Protein AF-A0AAP0Q3P1-F1 (afdb_monomer_lite)

Foldseek 3Di:
DDPLVVQEAEAADPVVVVQQWDADPPPRHTDLCGHVNVVQVVVVHGDDDDHHYHHPHPD

pLDDT: mean 88.48, std 7.79, range [57.91, 95.31]

Radius of gyration: 12.63 Å; chains: 1; bounding box: 28×33×29 Å

Sequence (59 aa):
MGEENMLAVVCKSYAVAGSLECYDEESGRIDREQHLHAIANEFGKSIKGRFPVICVENM

Secondary structure (DSSP, 8-state):
--GGGGGPEEESSHHHHHTS--B-TTT--B-TTSHHHHHHHHTT----S---EEE-TT-

Structure (mmCIF, N/CA/C/O backbone):
data_AF-A0AAP0Q3P1-F1
#
_entry.id   AF-A0AAP0Q3P1-F1
#
loop_
_atom_site.group_PDB
_atom_site.id
_atom_site.type_symbol
_atom_site.label_atom_id
_atom_site.label_alt_id
_atom_site.label_comp_id
_atom_site.label_asym_id
_atom_site.label_entity_id
_atom_site.label_seq_id
_atom_site.pdbx_PDB_ins_code
_atom_site.Cartn_x
_atom_site.Cartn_y
_atom_site.Cartn_z
_atom_site.occupancy
_atom_site.B_iso_or_equiv
_atom_site.auth_seq_id
_atom_site.auth_comp_id
_atom_site.auth_asym_id
_atom_site.auth_atom_id
_atom_site.pdbx_PDB_model_num
ATOM 1 N N . MET A 1 1 ? 15.250 -15.276 -1.251 1.00 57.91 1 MET A N 1
ATOM 2 C CA . MET A 1 1 ? 14.178 -14.296 -0.978 1.00 57.91 1 MET A CA 1
ATOM 3 C C . MET A 1 1 ? 13.877 -14.370 0.507 1.00 57.91 1 MET A C 1
ATOM 5 O O . MET A 1 1 ? 13.810 -15.484 1.010 1.00 57.91 1 MET A O 1
ATOM 9 N N . GLY A 1 2 ? 13.824 -13.230 1.199 1.00 75.38 2 GLY A N 1
ATOM 10 C CA . GLY A 1 2 ? 13.455 -13.163 2.617 1.00 75.38 2 GLY A CA 1
ATOM 11 C C . GLY A 1 2 ? 11.947 -13.323 2.818 1.00 75.38 2 GLY A C 1
ATOM 12 O O . GLY A 1 2 ? 11.182 -13.260 1.852 1.00 75.38 2 GLY A O 1
ATOM 13 N N . GLU A 1 3 ? 11.531 -13.539 4.064 1.00 70.25 3 GLU A N 1
ATOM 14 C CA . GLU A 1 3 ? 10.128 -13.738 4.449 1.00 70.25 3 GLU A CA 1
ATOM 15 C C . GLU A 1 3 ? 9.257 -12.521 4.099 1.00 70.25 3 GLU A C 1
ATOM 17 O O . GLU A 1 3 ? 8.120 -12.684 3.659 1.00 70.25 3 GLU A O 1
ATOM 22 N N . GLU A 1 4 ? 9.821 -11.307 4.150 1.00 66.31 4 GLU A N 1
ATOM 23 C CA . GLU A 1 4 ? 9.115 -10.080 3.773 1.00 66.31 4 GLU A CA 1
ATOM 24 C C . GLU A 1 4 ? 8.637 -10.064 2.312 1.00 66.31 4 GLU A C 1
ATOM 26 O O . GLU A 1 4 ? 7.593 -9.486 2.012 1.00 66.31 4 GLU A O 1
ATOM 31 N N . ASN A 1 5 ? 9.338 -10.749 1.404 1.00 69.88 5 ASN A N 1
ATOM 32 C CA . ASN A 1 5 ? 8.974 -10.780 -0.014 1.00 69.88 5 ASN A CA 1
ATOM 33 C C . ASN A 1 5 ? 7.878 -11.809 -0.322 1.00 69.88 5 ASN A C 1
ATOM 35 O O . ASN A 1 5 ? 7.266 -11.734 -1.385 1.00 69.88 5 ASN A O 1
ATOM 39 N N . MET A 1 6 ? 7.605 -12.754 0.588 1.00 83.50 6 MET A N 1
ATOM 40 C CA . MET A 1 6 ? 6.507 -13.717 0.425 1.00 83.50 6 MET A CA 1
ATOM 41 C C . MET A 1 6 ? 5.131 -13.093 0.692 1.00 83.50 6 MET A C 1
ATOM 43 O O . MET A 1 6 ? 4.118 -13.670 0.307 1.00 83.50 6 MET A O 1
ATOM 47 N N . LEU A 1 7 ? 5.095 -11.910 1.313 1.00 84.00 7 LEU A N 1
ATOM 48 C CA . LEU A 1 7 ? 3.878 -11.144 1.596 1.00 84.00 7 LEU A CA 1
ATOM 49 C C . LEU A 1 7 ? 3.800 -9.845 0.776 1.00 84.00 7 LEU A C 1
ATOM 51 O O . LEU A 1 7 ? 3.075 -8.920 1.142 1.00 84.00 7 LEU A O 1
ATOM 55 N N . ALA A 1 8 ? 4.556 -9.758 -0.322 1.00 90.06 8 ALA A N 1
ATOM 56 C CA . ALA A 1 8 ? 4.532 -8.594 -1.196 1.00 90.06 8 ALA A CA 1
ATOM 57 C C . ALA A 1 8 ? 3.210 -8.487 -1.970 1.00 90.06 8 ALA A C 1
ATOM 59 O O . ALA A 1 8 ? 2.672 -9.482 -2.463 1.00 90.06 8 ALA A O 1
ATOM 60 N N . VAL A 1 9 ? 2.726 -7.259 -2.149 1.00 91.38 9 VAL A N 1
ATOM 61 C CA . VAL A 1 9 ? 1.626 -6.963 -3.071 1.00 91.38 9 VAL A CA 1
ATOM 62 C C . VAL A 1 9 ? 2.216 -6.750 -4.460 1.00 91.38 9 VAL A C 1
ATOM 64 O O . VAL A 1 9 ? 3.055 -5.873 -4.656 1.00 91.38 9 VAL A O 1
ATOM 67 N N . VAL A 1 10 ? 1.796 -7.555 -5.434 1.00 92.75 10 VAL A N 1
ATOM 68 C CA . VAL A 1 10 ? 2.287 -7.451 -6.814 1.00 92.75 10 VAL A CA 1
ATOM 69 C C . VAL A 1 10 ? 1.285 -6.673 -7.665 1.00 92.75 10 VAL A C 1
ATOM 71 O O . VAL A 1 10 ? 0.115 -7.043 -7.758 1.00 92.75 10 VAL A O 1
ATOM 74 N N . CYS A 1 11 ? 1.742 -5.598 -8.305 1.00 94.38 11 CYS A N 1
ATOM 75 C CA . CYS A 1 11 ? 0.929 -4.710 -9.131 1.00 94.38 11 CYS A CA 1
ATOM 76 C C . CYS A 1 11 ? 1.341 -4.776 -10.601 1.00 94.38 11 CYS A C 1
ATOM 78 O O . CYS A 1 11 ? 2.522 -4.833 -10.938 1.00 94.38 11 CYS A O 1
ATOM 80 N N . LYS A 1 12 ? 0.344 -4.696 -11.489 1.00 93.94 12 LYS A N 1
ATOM 81 C CA . LYS A 1 12 ? 0.551 -4.688 -12.945 1.00 93.94 12 LYS A CA 1
ATOM 82 C C . LYS A 1 12 ? 1.124 -3.377 -13.494 1.00 93.94 12 LYS A C 1
ATOM 84 O O . LYS A 1 12 ? 1.645 -3.380 -14.599 1.00 93.94 12 LYS A O 1
ATOM 89 N N . SER A 1 13 ? 0.941 -2.267 -12.777 1.00 95.06 13 SER A N 1
ATOM 90 C CA . SER A 1 13 ? 1.363 -0.932 -13.202 1.00 95.06 13 SER A CA 1
ATOM 91 C C . SER A 1 13 ? 1.720 -0.049 -12.018 1.00 95.06 13 SER A C 1
ATOM 93 O O . SER A 1 13 ? 1.208 -0.233 -10.907 1.00 95.06 13 SER A O 1
ATOM 95 N N . TYR A 1 14 ? 2.571 0.942 -12.276 1.00 91.88 14 TYR A N 1
ATOM 96 C CA . TYR A 1 14 ? 3.010 1.912 -11.283 1.00 91.88 14 TYR A CA 1
ATOM 97 C C . TYR A 1 14 ? 1.838 2.741 -10.751 1.00 91.88 14 TYR A C 1
ATOM 99 O O . TYR A 1 14 ? 1.767 3.013 -9.558 1.00 91.88 14 TYR A O 1
ATOM 107 N N . ALA A 1 15 ? 0.866 3.063 -11.609 1.00 93.44 15 ALA A N 1
ATOM 108 C CA . ALA A 1 15 ? -0.348 3.765 -11.199 1.00 93.44 15 ALA A CA 1
ATOM 109 C C . ALA A 1 15 ? -1.148 2.983 -10.141 1.00 93.44 15 ALA A C 1
ATOM 111 O O . ALA A 1 15 ? -1.612 3.570 -9.170 1.00 93.44 15 ALA A O 1
ATOM 112 N N . VAL A 1 16 ? -1.270 1.657 -10.297 1.00 93.06 16 VAL A N 1
ATOM 113 C CA . VAL A 1 16 ? -1.946 0.804 -9.304 1.00 93.06 16 VAL A CA 1
ATOM 114 C C . VAL A 1 16 ? -1.113 0.688 -8.030 1.00 93.06 16 VAL A C 1
ATOM 116 O O . VAL A 1 16 ? -1.671 0.734 -6.941 1.00 93.06 16 VAL A O 1
ATOM 119 N N . ALA A 1 17 ? 0.214 0.570 -8.146 1.00 92.75 17 ALA A N 1
ATOM 120 C CA . ALA A 1 17 ? 1.098 0.543 -6.982 1.00 92.75 17 ALA A CA 1
ATOM 121 C C . ALA A 1 17 ? 0.985 1.837 -6.154 1.00 92.75 17 ALA A C 1
ATOM 123 O O . ALA A 1 17 ? 0.861 1.779 -4.934 1.00 92.75 17 ALA A O 1
ATOM 124 N N . GLY A 1 18 ? 0.963 2.993 -6.823 1.00 91.31 18 GLY A N 1
ATOM 125 C CA . GLY A 1 18 ? 0.811 4.303 -6.189 1.00 91.31 18 GLY A CA 1
ATOM 126 C C . GLY A 1 18 ? -0.572 4.548 -5.584 1.00 91.31 18 GLY A C 1
ATOM 127 O O . GLY A 1 18 ? -0.686 5.354 -4.672 1.00 91.31 18 GLY A O 1
ATOM 128 N N . SER A 1 19 ? -1.612 3.840 -6.034 1.00 92.25 19 SER A N 1
ATOM 129 C CA . SER A 1 19 ? -2.954 3.937 -5.450 1.00 92.25 19 SER A CA 1
ATOM 130 C C . SER A 1 19 ? -3.181 2.983 -4.274 1.00 92.25 19 SER A C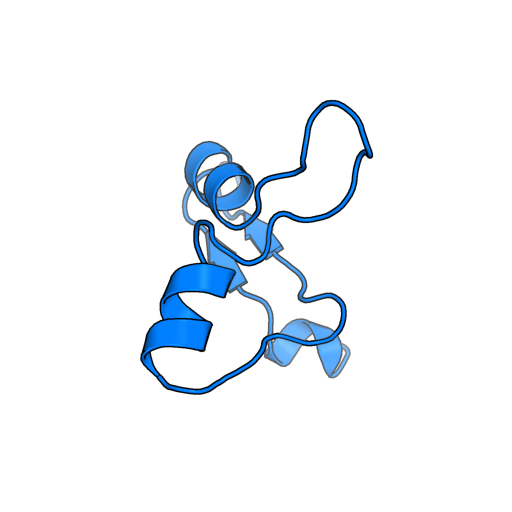 1
ATOM 132 O O . SER A 1 19 ? -4.310 2.851 -3.822 1.00 92.25 19 SER A O 1
ATOM 134 N N . LEU A 1 20 ? -2.184 2.227 -3.807 1.00 92.06 20 LEU A N 1
ATOM 135 C CA . LEU A 1 20 ? -2.385 1.344 -2.648 1.00 92.06 20 LEU A CA 1
ATOM 136 C C . LEU A 1 20 ? -2.384 2.110 -1.323 1.00 92.06 20 LEU A C 1
ATOM 138 O O . LEU A 1 20 ? -3.008 1.660 -0.361 1.00 92.06 20 LEU A O 1
ATOM 142 N N . GLU A 1 21 ? -1.716 3.260 -1.284 1.00 90.31 21 GLU A N 1
ATOM 143 C CA . GLU A 1 21 ? -1.521 4.054 -0.079 1.00 90.31 21 GLU A CA 1
ATOM 144 C C . GLU A 1 21 ? -1.625 5.543 -0.415 1.00 90.31 21 GLU A C 1
ATOM 146 O O . GLU A 1 21 ? -1.123 5.997 -1.441 1.00 90.31 21 GLU A O 1
ATOM 151 N N . CYS A 1 22 ? -2.287 6.303 0.454 1.00 90.88 22 CYS A N 1
ATOM 152 C CA . CYS A 1 22 ? -2.390 7.750 0.339 1.00 90.88 22 CYS A CA 1
ATOM 153 C C . CYS A 1 22 ? -1.760 8.388 1.572 1.00 90.88 22 CYS A C 1
ATOM 155 O O . CYS A 1 22 ? -1.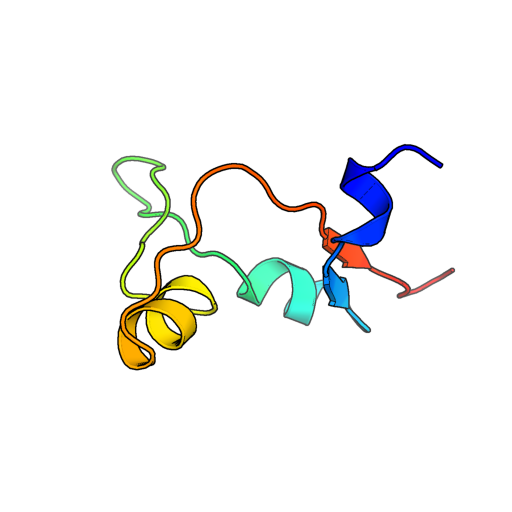844 7.842 2.675 1.00 90.88 22 CYS A O 1
ATOM 157 N N . TYR A 1 23 ? -1.128 9.535 1.372 1.00 90.06 23 TYR A N 1
ATOM 158 C CA . TYR A 1 23 ? -0.514 10.310 2.435 1.00 90.06 23 TYR A CA 1
ATOM 159 C C . TYR A 1 23 ? -1.277 11.616 2.580 1.00 90.06 23 TYR A C 1
ATOM 161 O O . TYR A 1 23 ? -1.550 12.291 1.590 1.00 90.06 23 TYR A O 1
ATOM 169 N N . ASP A 1 24 ? -1.592 11.962 3.820 1.00 91.69 24 ASP A N 1
ATOM 170 C CA . ASP A 1 24 ? -2.099 13.275 4.177 1.00 91.69 24 ASP A CA 1
ATOM 171 C C . ASP A 1 24 ? -1.063 14.338 3.788 1.00 91.69 24 ASP A C 1
AT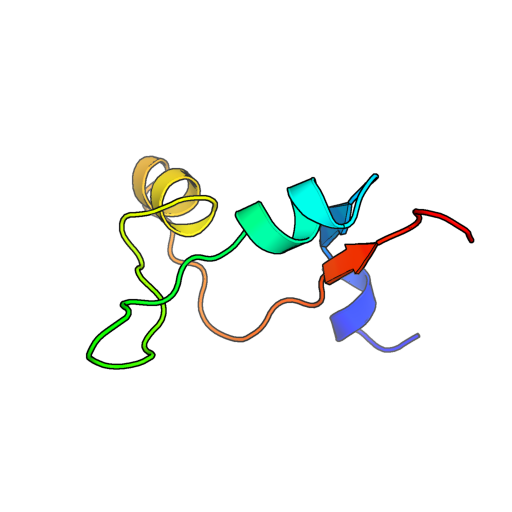OM 173 O O . ASP A 1 24 ? 0.096 14.269 4.210 1.00 91.69 24 ASP A O 1
ATOM 177 N N . GLU A 1 25 ? -1.472 15.303 2.964 1.00 89.94 25 GLU A N 1
ATOM 178 C CA . GLU A 1 25 ? -0.559 16.283 2.364 1.00 89.94 25 GLU A CA 1
ATOM 179 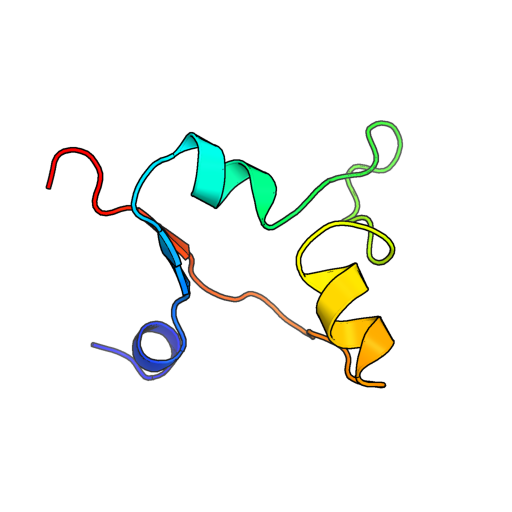C C . GLU A 1 25 ? 0.078 17.213 3.407 1.00 89.94 25 GLU A C 1
ATOM 181 O O . GLU A 1 25 ? 1.191 17.696 3.203 1.00 89.94 25 GLU A O 1
ATOM 186 N N . GLU A 1 26 ? -0.596 17.444 4.537 1.00 92.38 26 GLU A N 1
ATOM 187 C CA . GLU A 1 26 ? -0.125 18.359 5.578 1.00 92.38 26 GLU A CA 1
ATOM 188 C C . GLU A 1 26 ? 0.840 17.675 6.559 1.00 92.38 26 GLU A C 1
ATOM 190 O O . GLU A 1 26 ? 1.917 18.192 6.862 1.00 92.38 26 GLU A O 1
ATOM 195 N N . SER A 1 27 ? 0.480 16.489 7.055 1.00 92.88 27 SER A N 1
ATOM 196 C CA . SER A 1 27 ? 1.261 15.759 8.058 1.00 92.88 27 SER A CA 1
ATOM 197 C C . SER A 1 27 ? 2.257 14.760 7.467 1.00 92.88 27 SER A C 1
ATOM 199 O O . SER A 1 27 ? 3.121 14.264 8.199 1.00 92.88 27 SER A O 1
ATOM 201 N N . GLY A 1 28 ? 2.129 14.422 6.180 1.00 90.50 28 GLY A N 1
ATOM 202 C CA . GLY A 1 28 ? 2.915 13.383 5.512 1.00 90.50 28 GLY A CA 1
ATOM 203 C C . GLY A 1 28 ? 2.683 11.983 6.088 1.00 90.50 28 GLY A C 1
ATOM 204 O O . GLY A 1 28 ? 3.515 11.091 5.914 1.00 90.50 28 GLY A O 1
ATOM 205 N N . ARG A 1 29 ? 1.595 11.785 6.842 1.00 90.62 29 ARG A N 1
ATOM 206 C CA . ARG A 1 29 ? 1.236 10.495 7.443 1.00 90.62 29 ARG A CA 1
ATOM 207 C C . ARG A 1 29 ? 0.324 9.720 6.513 1.00 90.62 29 ARG A C 1
ATOM 209 O O . ARG A 1 29 ? -0.448 10.301 5.769 1.00 90.62 29 ARG A O 1
ATOM 216 N N . ILE A 1 30 ? 0.381 8.400 6.615 1.00 89.31 30 ILE A N 1
ATOM 217 C CA . ILE A 1 30 ? -0.524 7.515 5.884 1.00 89.31 30 ILE A CA 1
ATOM 218 C C . ILE A 1 30 ? -1.963 7.787 6.326 1.00 89.31 30 ILE A C 1
ATOM 220 O O . ILE A 1 30 ? -2.266 7.707 7.524 1.00 89.31 30 ILE A O 1
ATOM 224 N N . ASP A 1 31 ? -2.836 8.049 5.359 1.00 91.00 31 ASP A N 1
ATOM 225 C CA . ASP A 1 31 ? -4.275 8.092 5.572 1.00 91.00 31 ASP A CA 1
ATOM 226 C C . ASP A 1 31 ? -4.817 6.656 5.649 1.00 91.00 31 ASP A C 1
ATOM 228 O O . ASP A 1 31 ? -4.781 5.887 4.686 1.00 91.00 31 ASP A O 1
ATOM 232 N N . ARG A 1 32 ? -5.296 6.276 6.838 1.00 89.50 32 ARG A N 1
ATOM 233 C CA . ARG A 1 32 ? -5.809 4.926 7.117 1.00 89.50 32 ARG A CA 1
ATOM 234 C C . ARG A 1 32 ? -7.275 4.741 6.741 1.00 89.50 32 ARG A C 1
ATOM 236 O O . ARG A 1 32 ? -7.756 3.612 6.781 1.00 89.50 32 ARG A O 1
ATOM 243 N N . GLU A 1 33 ? -7.959 5.809 6.356 1.00 89.69 33 GLU A N 1
ATOM 244 C CA . GLU A 1 33 ? -9.358 5.767 5.932 1.00 89.69 33 GLU A CA 1
ATOM 245 C C . GLU A 1 33 ? -9.488 5.625 4.407 1.00 89.69 33 GLU A C 1
ATOM 247 O O . GLU A 1 33 ? -10.592 5.636 3.866 1.00 89.69 33 GLU A O 1
ATOM 252 N N . GLN A 1 34 ? -8.366 5.465 3.697 1.00 90.56 34 GLN A N 1
ATOM 253 C CA . GLN A 1 34 ? -8.295 5.430 2.238 1.00 90.56 34 GLN A CA 1
ATOM 254 C C . GLN A 1 34 ? -7.694 4.112 1.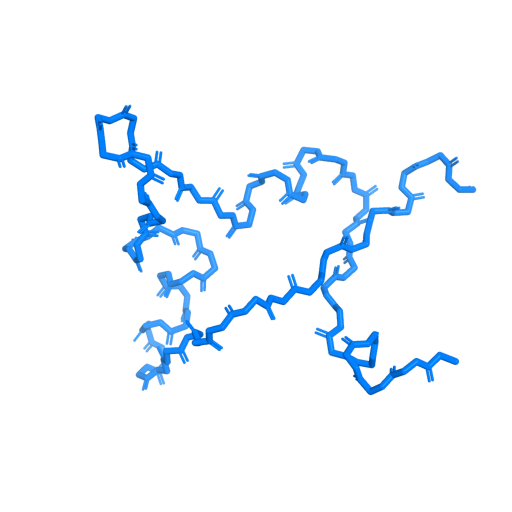712 1.00 90.56 34 GLN A C 1
ATOM 256 O O . GLN A 1 34 ? -6.954 3.406 2.403 1.00 90.56 34 GLN A O 1
ATOM 261 N N . HIS A 1 35 ? -7.987 3.804 0.444 1.00 92.56 35 HIS A N 1
ATOM 262 C CA . HIS A 1 35 ? -7.375 2.723 -0.343 1.00 92.56 35 HIS A CA 1
ATOM 263 C C . HIS A 1 35 ? -7.306 1.369 0.394 1.00 92.56 35 HIS A C 1
ATOM 265 O O . HIS A 1 35 ? -8.318 0.878 0.898 1.00 92.56 35 HIS A O 1
ATOM 271 N N . LEU A 1 36 ? -6.132 0.728 0.445 1.00 92.50 36 LEU A N 1
ATOM 272 C CA . LEU A 1 36 ? -5.982 -0.615 1.006 1.00 92.50 36 LEU A CA 1
ATOM 273 C C . LEU A 1 36 ? -6.299 -0.663 2.511 1.00 92.50 36 LEU A C 1
ATOM 275 O O . LEU A 1 36 ? -6.792 -1.678 3.011 1.00 92.50 36 LEU A O 1
ATOM 279 N N . HIS A 1 37 ? -6.066 0.440 3.228 1.00 92.00 37 HIS A N 1
ATOM 280 C CA . HIS A 1 37 ? -6.389 0.545 4.648 1.00 92.00 37 HIS A CA 1
ATOM 281 C C . HIS A 1 37 ? -7.900 0.600 4.895 1.00 92.00 37 HIS A C 1
ATOM 283 O O . HIS A 1 37 ? -8.372 -0.082 5.805 1.00 92.00 37 HIS A O 1
ATOM 289 N N . ALA A 1 38 ? -8.655 1.309 4.048 1.00 93.25 38 ALA A N 1
ATOM 290 C CA . ALA A 1 38 ? -10.117 1.341 4.113 1.00 93.25 38 ALA A CA 1
ATOM 291 C C . ALA A 1 38 ? -10.722 -0.055 3.909 1.00 93.25 38 ALA A C 1
ATOM 293 O O . ALA A 1 38 ? -11.560 -0.490 4.698 1.00 93.25 38 ALA A O 1
ATOM 294 N N . ILE A 1 39 ? -10.226 -0.791 2.904 1.00 93.38 39 ILE A N 1
ATOM 295 C CA . ILE A 1 39 ? -10.658 -2.170 2.635 1.00 93.38 39 ILE A CA 1
ATOM 296 C C . ILE A 1 39 ? -10.379 -3.049 3.857 1.00 93.38 39 ILE A C 1
ATOM 298 O O . ILE A 1 39 ? -11.259 -3.768 4.316 1.00 93.38 39 ILE A O 1
ATOM 302 N N . ALA A 1 40 ? -9.175 -2.984 4.432 1.00 92.44 40 ALA A N 1
ATOM 303 C CA . ALA A 1 40 ? -8.859 -3.757 5.632 1.00 92.44 40 ALA A CA 1
ATOM 304 C C . ALA A 1 40 ? -9.792 -3.414 6.807 1.00 92.44 40 ALA A C 1
ATOM 306 O O . ALA A 1 40 ? -10.250 -4.325 7.505 1.00 92.44 40 ALA A O 1
ATOM 307 N N . ASN A 1 41 ? -10.098 -2.128 6.997 1.00 92.50 41 ASN A N 1
ATOM 308 C CA . ASN A 1 41 ? -10.975 -1.649 8.061 1.00 92.50 41 ASN A CA 1
ATOM 309 C C . ASN A 1 41 ? -12.416 -2.167 7.904 1.00 92.50 41 ASN A C 1
ATOM 311 O O . ASN A 1 41 ? -13.024 -2.565 8.897 1.00 92.50 41 ASN A O 1
ATOM 315 N N . GLU A 1 42 ? -12.931 -2.265 6.672 1.00 95.31 42 GLU A N 1
ATOM 316 C CA . GLU A 1 42 ? -14.245 -2.863 6.373 1.00 95.31 42 GLU A CA 1
ATOM 317 C C . GLU A 1 42 ? -14.346 -4.318 6.873 1.00 95.31 42 GLU A C 1
ATOM 319 O O . GLU A 1 42 ? -15.383 -4.745 7.379 1.00 95.31 42 GLU A O 1
ATOM 324 N N . PHE A 1 43 ? -13.236 -5.062 6.841 1.00 95.12 43 PHE A N 1
ATOM 325 C CA . PHE A 1 43 ? -13.141 -6.418 7.396 1.00 95.12 43 PHE A CA 1
ATOM 326 C C . PHE A 1 43 ? -12.790 -6.461 8.897 1.00 95.12 43 PHE A C 1
ATOM 328 O O . PHE A 1 43 ? -12.489 -7.533 9.436 1.00 95.12 43 PHE A O 1
ATOM 335 N N . GLY A 1 44 ? -12.777 -5.317 9.589 1.00 94.38 44 GLY A N 1
ATOM 336 C CA . GLY A 1 44 ? -12.350 -5.210 10.987 1.00 94.38 44 GLY A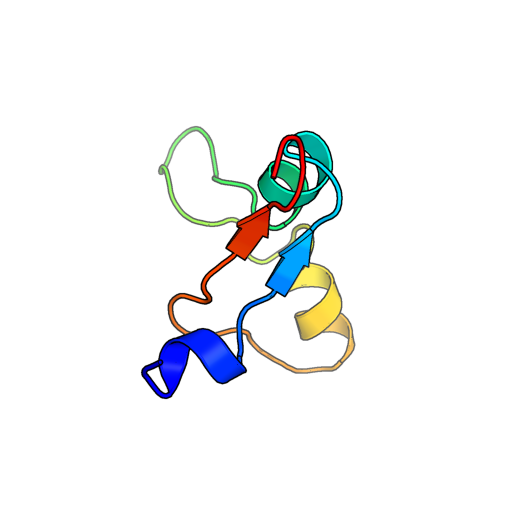 CA 1
ATOM 337 C C . GLY A 1 44 ? -10.872 -5.561 11.189 1.00 94.38 44 GLY A C 1
ATOM 338 O O . GLY A 1 44 ? -10.470 -6.026 12.261 1.00 94.38 44 GLY A O 1
ATOM 339 N N . LYS A 1 45 ? -10.054 -5.412 10.143 1.00 94.38 45 LYS A N 1
ATOM 340 C CA . LYS A 1 45 ? -8.612 -5.657 10.159 1.00 94.38 45 LYS A CA 1
ATOM 341 C C . LYS A 1 45 ? -7.855 -4.338 10.093 1.00 94.38 45 LYS A C 1
ATOM 343 O O . LYS A 1 45 ? -8.345 -3.319 9.632 1.00 94.38 45 LYS A O 1
ATOM 348 N N . SER A 1 46 ? -6.611 -4.374 10.552 1.00 91.50 46 SER A N 1
ATOM 349 C CA . SER A 1 46 ? -5.695 -3.243 10.458 1.00 91.50 46 SER A CA 1
ATOM 350 C C . SER A 1 46 ? -4.381 -3.734 9.876 1.00 91.50 46 SER A C 1
ATOM 352 O O . SER A 1 46 ? -3.776 -4.665 10.411 1.00 91.50 46 SER A O 1
ATOM 354 N N . ILE A 1 47 ? -3.949 -3.108 8.783 1.00 89.88 47 ILE A N 1
ATOM 355 C CA . ILE A 1 47 ? -2.623 -3.327 8.209 1.00 89.88 47 ILE A CA 1
ATOM 356 C C . ILE A 1 47 ? -1.639 -2.514 9.046 1.00 89.88 47 ILE A C 1
ATOM 358 O O . ILE A 1 47 ? -1.693 -1.283 9.077 1.00 89.88 47 ILE A O 1
ATOM 362 N N . LYS A 1 48 ? -0.776 -3.218 9.780 1.00 84.56 48 LYS A N 1
ATOM 363 C CA . LYS A 1 48 ? 0.249 -2.628 10.643 1.00 84.56 48 LYS A CA 1
ATOM 364 C C . LYS A 1 48 ? 1.627 -2.966 10.089 1.00 84.56 48 LYS A C 1
ATOM 366 O O . LYS A 1 48 ? 1.894 -4.121 9.782 1.00 84.56 48 LYS A O 1
ATOM 371 N N . GLY A 1 49 ? 2.510 -1.973 10.046 1.00 80.56 49 GLY A N 1
ATOM 372 C CA . GLY A 1 49 ? 3.861 -2.132 9.507 1.00 80.56 49 GLY A CA 1
ATOM 373 C C . GLY A 1 49 ? 3.933 -1.856 8.006 1.00 80.56 49 GLY A C 1
ATOM 374 O O . GLY A 1 49 ? 2.967 -1.399 7.404 1.00 80.56 49 GLY A O 1
ATOM 375 N N . ARG A 1 50 ? 5.113 -2.084 7.424 1.00 83.31 50 ARG A N 1
ATOM 376 C CA . ARG A 1 50 ? 5.367 -1.887 5.992 1.00 83.31 50 ARG A CA 1
ATOM 377 C C . ARG A 1 50 ? 5.080 -3.183 5.243 1.00 83.31 50 ARG A C 1
ATOM 379 O O . ARG A 1 50 ? 5.486 -4.244 5.713 1.00 83.31 50 ARG A O 1
ATOM 386 N N . PHE A 1 51 ? 4.452 -3.085 4.078 1.00 86.94 51 PHE A N 1
ATOM 387 C CA . PHE A 1 51 ? 4.327 -4.191 3.133 1.00 86.94 51 PHE A CA 1
ATOM 388 C C . PHE A 1 51 ? 5.067 -3.824 1.837 1.00 86.94 51 PHE A C 1
ATOM 390 O O . PHE A 1 51 ? 4.937 -2.694 1.362 1.00 86.94 51 PHE A O 1
ATOM 397 N N . PRO A 1 52 ? 5.890 -4.722 1.273 1.00 89.38 52 PRO A N 1
ATOM 398 C CA . PRO A 1 52 ? 6.544 -4.453 0.004 1.00 89.38 52 PRO A CA 1
ATOM 399 C C . PRO A 1 52 ? 5.526 -4.467 -1.138 1.00 89.38 52 PRO A C 1
ATOM 401 O O . PRO A 1 52 ? 4.646 -5.327 -1.196 1.00 89.38 52 PRO A O 1
ATOM 404 N N . VAL A 1 53 ? 5.679 -3.527 -2.070 1.00 91.44 53 VAL A N 1
ATOM 405 C CA . VAL A 1 53 ? 4.917 -3.484 -3.320 1.00 91.44 53 VAL A CA 1
ATOM 406 C C . VAL A 1 53 ? 5.884 -3.715 -4.472 1.00 91.44 53 VAL A C 1
ATOM 408 O O . VAL A 1 53 ? 6.882 -3.006 -4.603 1.00 91.44 53 VAL A O 1
ATOM 411 N N . ILE A 1 54 ? 5.601 -4.716 -5.301 1.00 91.44 54 ILE A N 1
ATOM 412 C CA . ILE A 1 54 ? 6.401 -5.049 -6.482 1.00 91.44 54 ILE A CA 1
ATOM 413 C C . ILE A 1 54 ? 5.575 -4.703 -7.714 1.00 91.44 54 ILE A C 1
ATOM 415 O O . ILE A 1 54 ? 4.505 -5.267 -7.926 1.00 91.44 54 ILE A O 1
ATOM 419 N N . CYS A 1 55 ? 6.071 -3.790 -8.542 1.00 92.50 55 CYS A N 1
ATOM 420 C CA . CYS A 1 55 ? 5.474 -3.510 -9.841 1.00 92.50 55 CYS A CA 1
ATOM 421 C C . CYS A 1 55 ? 6.190 -4.327 -10.920 1.00 92.50 55 CYS A C 1
ATOM 423 O O . CYS A 1 55 ? 7.416 -4.285 -10.997 1.00 92.50 55 CYS A O 1
ATOM 425 N N . VAL A 1 56 ? 5.430 -5.050 -11.744 1.00 92.50 56 VAL A N 1
ATOM 426 C CA . VAL A 1 56 ? 5.974 -5.833 -12.873 1.00 92.50 56 VAL A CA 1
ATOM 427 C C . VAL A 1 56 ? 5.931 -5.079 -14.204 1.00 92.50 56 VAL A C 1
ATOM 429 O O . VAL A 1 56 ? 6.284 -5.627 -15.243 1.00 92.50 56 VAL A O 1
ATOM 432 N N . GLU A 1 57 ? 5.483 -3.824 -14.198 1.00 91.50 57 GLU A N 1
ATOM 433 C CA . GLU A 1 57 ? 5.502 -2.981 -15.390 1.00 91.50 57 GLU A CA 1
ATOM 434 C C . GLU A 1 57 ? 6.944 -2.776 -15.862 1.00 91.50 57 GLU A C 1
ATOM 436 O O . GLU A 1 57 ? 7.782 -2.271 -15.115 1.00 91.50 57 GLU A O 1
ATOM 441 N N . ASN A 1 58 ? 7.214 -3.158 -17.112 1.00 73.88 58 ASN A N 1
ATOM 442 C CA . ASN A 1 58 ? 8.535 -3.122 -17.748 1.00 73.88 58 ASN A CA 1
ATOM 443 C C . ASN A 1 58 ? 9.596 -4.066 -17.135 1.00 73.88 58 ASN A C 1
ATOM 445 O O . ASN A 1 58 ? 10.789 -3.780 -17.262 1.00 73.88 58 ASN A O 1
ATOM 449 N N . MET A 1 59 ? 9.182 -5.169 -16.492 1.00 72.38 59 MET A N 1
ATOM 450 C CA . MET A 1 59 ? 10.061 -6.323 -16.221 1.00 72.38 59 MET A CA 1
ATOM 451 C C . MET A 1 59 ? 10.252 -7.217 -17.447 1.00 72.38 59 MET A C 1
ATOM 453 O O . MET A 1 59 ? 9.310 -7.318 -18.265 1.00 72.38 59 MET A O 1
#

Organism: NCBI:txid152371